Protein AF-A0AAX2F5S2-F1 (afdb_monomer)

Solvent-accessible surface area (backbone atoms only — not comparable to full-atom values): 6718 Å² total; per-residue (Å²): 108,70,72,55,53,54,51,54,52,53,52,51,53,52,54,52,49,56,51,39,52,51,36,41,76,73,75,46,82,61,88,84,55,67,77,59,49,69,74,71,54,86,74,73,86,76,76,94,77,86,50,70,66,58,50,53,50,52,51,50,54,49,50,54,52,49,51,55,52,46,54,51,47,35,53,55,24,54,77,66,69,34,63,66,60,31,50,56,47,49,54,50,46,58,54,48,53,52,48,49,53,53,50,58,64,52,68,77,59,80,80,81,133

Organism: NCBI:txid1236518

Structure (mmCIF, N/CA/C/O backbone):
data_AF-A0AAX2F5S2-F1
#
_entry.id   AF-A0AAX2F5S2-F1
#
loop_
_atom_site.group_PDB
_atom_site.id
_atom_site.type_symbol
_atom_site.label_atom_id
_atom_site.label_alt_id
_atom_site.label_comp_id
_atom_site.label_asym_id
_atom_site.label_entity_id
_atom_site.label_seq_id
_atom_site.pdbx_PDB_ins_code
_atom_site.Cartn_x
_atom_site.Cartn_y
_atom_site.Cartn_z
_atom_site.occupancy
_atom_site.B_iso_or_equiv
_atom_site.auth_seq_id
_atom_site.auth_comp_id
_atom_site.auth_asym_id
_atom_site.auth_atom_id
_atom_site.pdbx_PDB_model_num
ATOM 1 N N . MET A 1 1 ? 20.040 -1.390 -10.296 1.00 83.12 1 MET A N 1
ATOM 2 C CA . MET A 1 1 ? 18.701 -1.981 -10.082 1.00 83.12 1 MET A CA 1
ATOM 3 C C . MET A 1 1 ? 18.645 -2.939 -8.901 1.00 83.12 1 MET A C 1
ATOM 5 O O . MET A 1 1 ? 17.776 -2.729 -8.078 1.00 83.12 1 MET A O 1
ATOM 9 N N . HIS A 1 2 ? 19.562 -3.905 -8.741 1.00 88.25 2 HIS A N 1
ATOM 10 C CA . HIS A 1 2 ? 19.521 -4.858 -7.612 1.00 88.25 2 HIS A CA 1
ATOM 11 C C . HIS A 1 2 ? 19.332 -4.203 -6.227 1.00 88.25 2 HIS A C 1
ATOM 13 O O . HIS A 1 2 ? 18.345 -4.481 -5.562 1.00 88.25 2 HIS A O 1
ATOM 19 N N . SER A 1 3 ? 20.190 -3.244 -5.854 1.00 93.38 3 SER A N 1
ATOM 20 C CA . SER A 1 3 ? 20.048 -2.506 -4.584 1.00 93.38 3 SER A CA 1
ATOM 21 C C . SER A 1 3 ? 18.724 -1.747 -4.458 1.00 93.38 3 SER A C 1
ATOM 23 O O . SER A 1 3 ? 18.245 -1.569 -3.346 1.00 93.38 3 SER A O 1
ATOM 25 N N . LYS A 1 4 ? 18.131 -1.302 -5.574 1.00 92.00 4 LYS A N 1
ATOM 26 C CA . LYS A 1 4 ? 16.830 -0.632 -5.544 1.00 92.00 4 LYS A CA 1
ATOM 27 C C . LYS A 1 4 ? 15.712 -1.636 -5.279 1.00 92.00 4 LYS A C 1
ATOM 29 O O . LYS A 1 4 ? 14.808 -1.317 -4.532 1.00 92.00 4 LYS A O 1
ATOM 34 N N . TYR A 1 5 ? 15.769 -2.841 -5.845 1.00 92.31 5 TYR A N 1
ATOM 35 C CA . TYR A 1 5 ? 14.782 -3.879 -5.534 1.00 92.31 5 TYR A CA 1
ATOM 36 C C . TYR A 1 5 ? 14.830 -4.283 -4.062 1.00 92.31 5 TYR A C 1
ATOM 38 O O . TYR A 1 5 ? 13.781 -4.375 -3.443 1.00 92.31 5 TYR A O 1
ATOM 46 N N . GLU A 1 6 ? 16.029 -4.420 -3.494 1.00 96.56 6 GLU A N 1
ATOM 47 C CA . GLU A 1 6 ? 16.205 -4.673 -2.060 1.00 96.56 6 GLU A CA 1
ATOM 48 C C . GLU A 1 6 ? 15.574 -3.568 -1.198 1.00 96.56 6 GLU A C 1
ATOM 50 O O . GLU A 1 6 ? 14.856 -3.853 -0.246 1.00 96.56 6 GLU A O 1
ATOM 55 N N . GLU A 1 7 ? 15.775 -2.299 -1.564 1.00 96.81 7 GLU A N 1
ATOM 56 C CA . GLU A 1 7 ? 15.109 -1.167 -0.908 1.00 96.81 7 GLU A CA 1
ATOM 57 C C . GLU A 1 7 ? 13.578 -1.290 -0.987 1.00 96.81 7 GLU A C 1
ATOM 59 O O . GLU A 1 7 ? 12.910 -1.127 0.026 1.00 96.81 7 GLU A O 1
ATOM 64 N N . LEU A 1 8 ? 13.021 -1.635 -2.156 1.00 96.62 8 LEU A N 1
ATOM 65 C CA . LEU A 1 8 ? 11.571 -1.802 -2.326 1.00 96.62 8 LEU A CA 1
ATOM 66 C C . LEU A 1 8 ? 11.007 -2.994 -1.536 1.00 96.62 8 LEU A C 1
ATOM 68 O O . LEU A 1 8 ? 9.876 -2.922 -1.065 1.00 96.62 8 LEU A O 1
ATOM 72 N N . TYR A 1 9 ? 11.762 -4.087 -1.392 1.00 96.25 9 TYR A N 1
ATOM 73 C CA . TYR A 1 9 ? 11.334 -5.235 -0.588 1.00 96.25 9 TYR A CA 1
ATO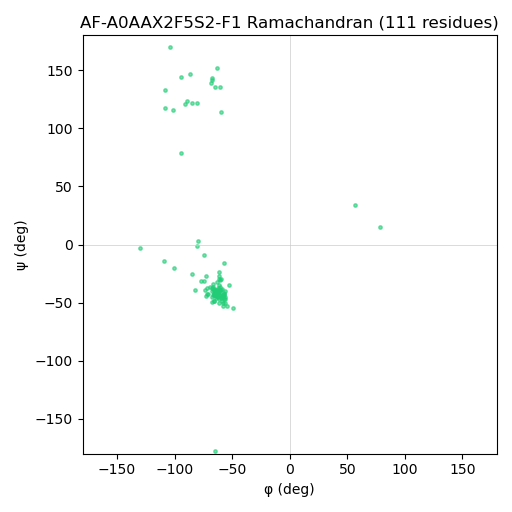M 74 C C . TYR A 1 9 ? 11.278 -4.898 0.898 1.00 96.25 9 TYR A C 1
ATOM 76 O O . TYR A 1 9 ? 10.297 -5.234 1.558 1.00 96.25 9 TYR A O 1
ATOM 84 N N . ASN A 1 10 ? 12.305 -4.218 1.407 1.00 98.06 10 ASN A N 1
ATOM 85 C CA . ASN A 1 10 ? 12.349 -3.799 2.805 1.00 98.06 10 ASN A CA 1
ATOM 86 C C . ASN A 1 10 ? 11.250 -2.772 3.111 1.00 98.06 10 ASN A C 1
ATOM 88 O O . ASN A 1 10 ? 10.536 -2.930 4.094 1.00 98.06 10 ASN A O 1
ATOM 92 N N . ASP A 1 11 ? 11.045 -1.804 2.214 1.00 97.94 11 ASP A N 1
ATOM 93 C CA . ASP A 1 11 ? 9.959 -0.823 2.302 1.00 97.94 11 ASP A CA 1
ATOM 94 C C . ASP A 1 11 ? 8.572 -1.487 2.347 1.00 97.94 11 ASP A C 1
ATOM 96 O O . ASP A 1 11 ? 7.732 -1.154 3.181 1.00 97.94 11 ASP A O 1
ATOM 100 N N . ALA A 1 12 ? 8.331 -2.476 1.481 1.00 97.00 12 ALA A N 1
ATOM 101 C CA . ALA A 1 12 ? 7.075 -3.217 1.484 1.00 97.00 12 ALA A CA 1
ATOM 102 C C . ALA A 1 12 ? 6.878 -4.021 2.780 1.00 97.00 12 ALA A C 1
ATOM 104 O O . ALA A 1 12 ? 5.760 -4.088 3.287 1.00 97.00 12 ALA A O 1
ATOM 105 N N . ALA A 1 13 ? 7.940 -4.627 3.318 1.00 97.56 13 ALA A N 1
ATOM 106 C CA . ALA A 1 13 ? 7.875 -5.379 4.568 1.00 97.56 13 ALA A CA 1
ATOM 107 C C . ALA A 1 13 ? 7.558 -4.474 5.771 1.00 97.56 13 ALA A C 1
ATOM 109 O O . ALA A 1 13 ? 6.717 -4.839 6.589 1.00 97.56 13 ALA A O 1
ATOM 110 N N . GLU A 1 14 ? 8.173 -3.291 5.841 1.00 98.38 14 GLU A N 1
ATOM 111 C CA . GLU A 1 14 ? 7.905 -2.284 6.877 1.00 98.38 14 GLU A CA 1
ATOM 112 C C . GLU A 1 14 ? 6.447 -1.808 6.818 1.00 98.38 14 GLU A C 1
ATOM 114 O O . GLU A 1 14 ? 5.728 -1.870 7.813 1.00 98.38 14 GLU A O 1
ATOM 119 N N . LYS A 1 15 ? 5.945 -1.480 5.621 1.00 98.19 15 LYS A N 1
ATOM 120 C CA . LYS A 1 15 ? 4.537 -1.097 5.428 1.00 98.19 15 LYS A CA 1
ATOM 121 C C . LYS A 1 15 ? 3.552 -2.205 5.821 1.00 98.19 15 LYS A C 1
ATOM 123 O O . LYS A 1 15 ? 2.481 -1.916 6.349 1.00 98.19 15 LYS A O 1
ATOM 128 N N . VAL A 1 16 ? 3.879 -3.477 5.565 1.00 97.69 16 VAL A N 1
ATOM 129 C CA . VAL A 1 16 ? 3.044 -4.618 5.992 1.00 97.69 16 VAL A CA 1
ATOM 130 C C . VAL A 1 16 ? 2.948 -4.691 7.517 1.00 97.69 16 VAL A C 1
ATOM 132 O O . VAL A 1 16 ? 1.857 -4.937 8.035 1.00 97.69 16 VAL A O 1
ATOM 135 N N . ASP A 1 17 ? 4.056 -4.463 8.221 1.00 98.25 17 ASP A N 1
ATOM 136 C CA . ASP A 1 17 ? 4.090 -4.450 9.684 1.00 98.25 17 ASP A CA 1
ATOM 137 C C . ASP A 1 17 ? 3.265 -3.289 10.249 1.00 98.25 17 ASP A C 1
ATOM 139 O O . ASP A 1 17 ? 2.350 -3.516 11.037 1.00 98.25 17 ASP A O 1
ATOM 143 N N . GLU A 1 18 ? 3.461 -2.068 9.745 1.00 98.50 18 GLU A N 1
ATOM 144 C CA . GLU A 1 18 ? 2.691 -0.895 10.178 1.00 98.50 18 GLU A CA 1
ATOM 145 C C . GLU A 1 18 ? 1.176 -1.072 9.967 1.00 98.50 18 GLU A C 1
ATOM 147 O O . GLU A 1 18 ? 0.366 -0.698 10.822 1.00 98.50 18 GLU A O 1
ATOM 152 N N . VAL A 1 19 ? 0.763 -1.698 8.856 1.00 98.31 19 VAL A N 1
ATOM 153 C CA . VAL A 1 19 ? -0.647 -2.048 8.618 1.00 98.31 19 VAL A CA 1
ATOM 154 C C . VAL A 1 19 ? -1.138 -3.084 9.630 1.00 98.31 19 VAL A C 1
ATOM 156 O O . VAL A 1 19 ? -2.242 -2.942 10.162 1.00 98.31 19 VAL A O 1
ATOM 159 N N . ALA A 1 20 ? -0.349 -4.119 9.920 1.00 98.38 20 ALA A N 1
ATOM 160 C CA . ALA A 1 20 ? -0.713 -5.141 10.898 1.00 98.38 20 ALA A CA 1
ATOM 161 C C . ALA A 1 20 ? -0.836 -4.553 12.314 1.00 98.38 20 ALA A C 1
ATOM 163 O O . ALA A 1 20 ? -1.824 -4.817 13.008 1.00 98.38 20 ALA A O 1
ATOM 164 N N . GLU A 1 21 ? 0.106 -3.703 12.721 1.00 98.44 21 GLU A N 1
ATOM 165 C CA . GLU A 1 21 ? 0.057 -2.974 13.986 1.00 98.44 21 GLU A CA 1
ATOM 166 C C . GLU A 1 21 ? -1.149 -2.035 14.048 1.00 98.44 21 GLU A C 1
ATOM 168 O O . GLU A 1 21 ? -1.848 -1.997 15.064 1.00 98.44 21 GLU A O 1
ATOM 173 N N . ARG A 1 22 ? -1.471 -1.329 12.956 1.00 98.56 22 ARG A N 1
ATOM 174 C CA . ARG A 1 22 ? -2.662 -0.473 12.907 1.00 98.56 22 ARG A CA 1
ATOM 175 C C . ARG A 1 22 ? -3.952 -1.277 13.071 1.00 98.56 22 ARG A C 1
ATOM 177 O O . ARG A 1 22 ? -4.841 -0.856 13.812 1.00 98.56 22 ARG A O 1
ATOM 184 N N . ILE A 1 23 ? -4.045 -2.456 12.453 1.00 98.38 23 ILE A N 1
ATOM 185 C CA . ILE A 1 23 ? -5.179 -3.380 12.631 1.00 98.38 23 ILE A CA 1
ATOM 186 C C . ILE A 1 23 ? -5.304 -3.819 14.101 1.00 98.38 23 ILE A C 1
ATOM 188 O O . ILE A 1 23 ? -6.418 -3.854 14.634 1.00 98.38 23 ILE A O 1
ATOM 192 N N . LEU A 1 24 ? -4.185 -4.102 14.778 1.00 98.50 24 LEU A N 1
ATOM 193 C CA . LEU A 1 24 ? -4.170 -4.432 16.209 1.00 98.50 24 LEU A CA 1
ATOM 194 C C . LEU A 1 24 ? -4.621 -3.252 17.082 1.00 98.50 24 LEU A C 1
ATOM 196 O O . LEU A 1 24 ? -5.413 -3.444 18.005 1.00 98.50 24 LEU A O 1
ATOM 200 N N . GLN A 1 25 ? -4.177 -2.028 16.780 1.00 98.19 25 GLN A N 1
ATOM 201 C CA . GLN A 1 25 ? -4.601 -0.812 17.491 1.00 98.19 25 GLN A CA 1
ATOM 202 C C . GLN A 1 25 ? -6.111 -0.556 17.369 1.00 98.19 25 GLN A C 1
ATOM 204 O O . GLN A 1 25 ? -6.720 -0.012 18.289 1.00 98.19 25 GLN A O 1
ATOM 209 N N . LEU A 1 26 ? -6.726 -0.988 16.265 1.00 97.94 26 LEU A N 1
ATOM 210 C CA . LEU A 1 26 ? -8.177 -0.961 16.051 1.00 97.94 26 LEU A CA 1
ATOM 211 C C . LEU A 1 26 ? -8.922 -2.118 16.751 1.00 97.94 26 LEU A C 1
ATOM 213 O O . LEU A 1 26 ? -10.136 -2.251 16.604 1.00 97.94 26 LEU A O 1
ATOM 217 N N . GLY A 1 27 ? -8.220 -2.964 17.512 1.00 98.19 27 GLY A N 1
ATOM 218 C CA . GLY A 1 27 ? -8.796 -4.085 18.260 1.00 98.19 27 GLY A CA 1
ATOM 219 C C . GLY A 1 27 ? -9.121 -5.316 17.410 1.00 98.19 27 GLY A C 1
ATOM 220 O O . GLY A 1 27 ? -9.868 -6.185 17.857 1.00 98.19 27 GLY A O 1
ATOM 221 N N . SER A 1 28 ? -8.586 -5.397 16.190 1.00 97.81 28 SER A N 1
ATOM 222 C CA . SER A 1 28 ? -8.775 -6.526 15.272 1.00 97.81 28 SER A CA 1
ATOM 223 C C . SER A 1 28 ? -7.533 -7.419 15.212 1.00 97.81 28 SER A C 1
ATOM 225 O O . SER A 1 28 ? -6.479 -7.080 15.739 1.00 97.81 28 SER A O 1
ATOM 227 N N . THR A 1 29 ? -7.643 -8.591 14.582 1.00 97.88 29 THR A N 1
ATOM 228 C CA . THR A 1 29 ? -6.511 -9.514 14.389 1.00 97.88 29 THR A CA 1
ATOM 229 C C . THR A 1 29 ? -6.095 -9.520 12.918 1.00 97.88 29 THR A C 1
ATOM 231 O O . THR A 1 29 ? -6.915 -9.907 12.082 1.00 97.88 29 THR A O 1
ATOM 234 N N . PRO A 1 30 ? -4.860 -9.112 12.575 1.00 97.62 30 PRO A N 1
ATOM 235 C CA . PRO A 1 30 ? -4.378 -9.205 11.204 1.00 97.62 30 PRO A CA 1
ATOM 236 C C . PRO A 1 30 ? -4.202 -10.677 10.810 1.00 97.62 30 PRO A C 1
ATOM 238 O O . PRO A 1 30 ? -3.719 -11.496 11.593 1.00 97.62 30 PRO A O 1
ATOM 241 N N . GLU A 1 31 ? -4.595 -11.024 9.586 1.00 96.81 31 GLU A N 1
ATOM 242 C CA . GLU A 1 31 ? -4.223 -12.314 8.997 1.00 96.81 31 GLU A CA 1
ATOM 243 C C . GLU A 1 31 ? -2.710 -12.322 8.748 1.00 96.81 31 GLU A C 1
ATOM 245 O O . GLU A 1 31 ? -2.163 -11.291 8.369 1.00 96.81 31 GLU A O 1
ATOM 250 N N . SER A 1 32 ? -2.044 -13.461 8.946 1.00 95.56 32 SER A N 1
ATOM 251 C CA . SER A 1 32 ? -0.578 -13.609 8.854 1.00 95.56 32 SER A CA 1
ATOM 252 C C . SER A 1 32 ? -0.130 -14.781 7.975 1.00 95.56 32 SER A C 1
ATOM 254 O O . SER A 1 32 ? 1.064 -14.998 7.765 1.00 95.56 32 SER A O 1
ATOM 256 N N . ARG A 1 33 ? -1.071 -15.567 7.440 1.00 97.00 33 ARG A N 1
ATOM 257 C CA . ARG A 1 33 ? -0.773 -16.717 6.583 1.00 97.00 33 ARG A CA 1
ATOM 258 C C . ARG A 1 33 ? -0.745 -16.297 5.121 1.00 97.00 33 ARG A C 1
ATOM 260 O O . ARG A 1 33 ? -1.773 -15.936 4.548 1.00 97.00 33 ARG A O 1
ATOM 267 N N . PHE A 1 34 ? 0.397 -16.504 4.466 1.00 94.94 34 PHE A N 1
ATOM 268 C CA . PHE A 1 34 ? 0.544 -16.269 3.025 1.00 94.94 34 PHE A CA 1
ATOM 269 C C . PHE A 1 34 ? -0.516 -16.992 2.179 1.00 94.94 34 PHE A C 1
ATOM 271 O O . PHE A 1 34 ? -0.996 -16.444 1.189 1.00 94.94 34 PHE A O 1
ATOM 278 N N . SER A 1 35 ? -0.949 -18.191 2.588 1.00 97.00 35 SER A N 1
ATOM 279 C CA . SER A 1 35 ? -1.998 -18.946 1.888 1.00 97.00 35 SER A CA 1
ATOM 280 C C . SER A 1 35 ? -3.339 -18.216 1.819 1.00 97.00 35 SER A C 1
ATOM 282 O O . SER A 1 35 ? -4.087 -18.431 0.871 1.00 97.00 35 SER A O 1
ATOM 284 N N . GLU A 1 36 ? -3.669 -17.380 2.806 1.00 97.31 36 GLU A N 1
ATOM 285 C CA . GLU A 1 36 ? -4.895 -16.579 2.777 1.00 97.31 36 GLU A CA 1
ATOM 286 C C . GLU A 1 36 ? -4.718 -15.313 1.943 1.00 97.31 36 GLU A C 1
ATOM 288 O O . GLU A 1 36 ? -5.602 -14.982 1.155 1.00 97.31 36 GLU A O 1
ATOM 293 N N . TYR A 1 37 ? -3.555 -14.659 2.022 1.00 95.25 37 TYR A N 1
ATOM 294 C CA . TYR A 1 37 ? -3.246 -13.503 1.175 1.00 95.25 37 TYR A CA 1
ATOM 295 C C . TYR A 1 37 ? -3.362 -13.845 -0.315 1.00 95.25 37 TYR A C 1
ATOM 297 O O . TYR A 1 37 ? -3.987 -13.108 -1.079 1.00 95.25 37 TYR A O 1
ATOM 305 N N . LEU A 1 38 ? -2.837 -15.007 -0.722 1.00 95.00 38 LEU A N 1
ATOM 306 C CA . LEU A 1 38 ? -2.873 -15.472 -2.112 1.00 95.00 38 LEU A CA 1
ATOM 307 C C . LEU A 1 38 ? -4.298 -15.679 -2.656 1.00 95.00 38 LEU A C 1
ATOM 309 O O . LEU A 1 38 ? -4.501 -15.604 -3.868 1.00 95.00 38 LEU A O 1
ATOM 313 N N . LYS A 1 39 ? -5.298 -15.900 -1.791 1.00 95.75 39 LYS A N 1
ATOM 314 C CA . LYS A 1 39 ? -6.703 -16.042 -2.212 1.00 95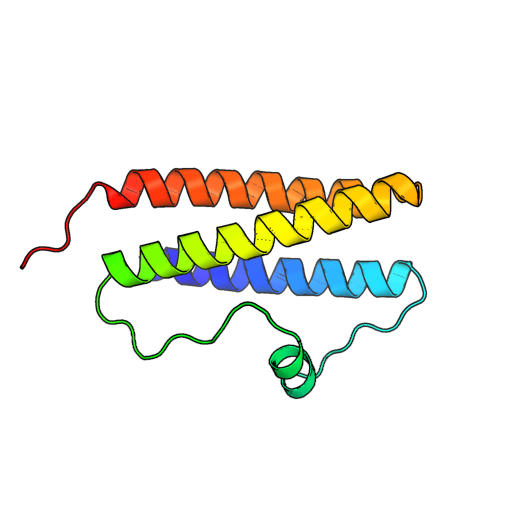.75 39 LYS A CA 1
ATOM 315 C C . LYS A 1 39 ? -7.357 -14.704 -2.546 1.00 95.75 39 LYS A C 1
ATOM 317 O O . LYS A 1 39 ? -8.249 -14.671 -3.389 1.00 95.75 39 LYS A O 1
ATOM 322 N N . VAL A 1 40 ? -6.945 -13.628 -1.875 1.00 95.31 40 VAL A N 1
ATOM 323 C CA . VAL A 1 40 ? -7.608 -12.313 -1.948 1.00 95.31 40 VAL A CA 1
ATOM 324 C C . VAL A 1 40 ? -6.798 -11.258 -2.703 1.00 95.31 40 VAL A C 1
ATOM 326 O O . VAL A 1 40 ? -7.348 -10.222 -3.072 1.00 95.31 40 VAL A O 1
ATOM 329 N N . THR A 1 41 ? -5.509 -11.503 -2.954 1.00 95.69 41 THR A N 1
ATOM 330 C CA . THR A 1 41 ? -4.631 -10.557 -3.651 1.00 95.69 41 THR A CA 1
ATOM 331 C C . THR A 1 41 ? -5.049 -10.310 -5.107 1.00 95.69 41 THR A C 1
ATOM 333 O O . THR A 1 41 ? -5.312 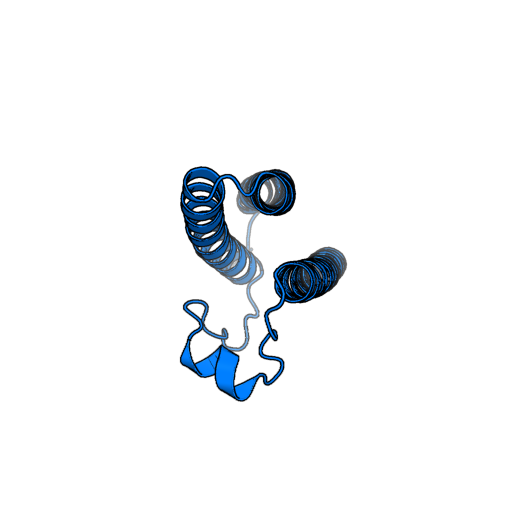-11.236 -5.890 1.00 95.69 41 THR A O 1
ATOM 336 N N . GLU A 1 42 ? -5.043 -9.032 -5.489 1.00 95.25 42 GLU A N 1
ATO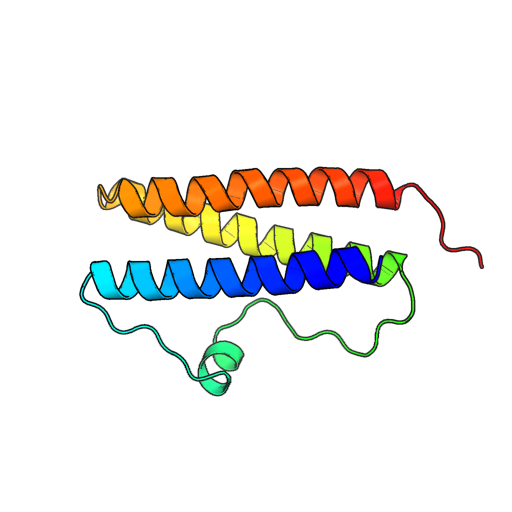M 337 C CA . GLU A 1 42 ? -5.196 -8.576 -6.877 1.00 95.25 42 GLU A CA 1
ATOM 338 C C . GLU A 1 42 ? -3.859 -8.577 -7.626 1.00 95.25 42 GLU A C 1
ATOM 340 O O . GLU A 1 42 ? -3.837 -8.753 -8.843 1.00 95.25 42 GLU A O 1
ATOM 345 N N . ILE A 1 43 ? -2.746 -8.460 -6.898 1.00 94.94 43 ILE A N 1
ATOM 346 C CA . ILE A 1 43 ? -1.397 -8.551 -7.453 1.00 94.94 43 ILE A CA 1
ATOM 347 C C . ILE A 1 43 ? -1.047 -10.028 -7.616 1.00 94.94 43 ILE A C 1
ATOM 349 O O . ILE A 1 43 ? -1.088 -10.796 -6.650 1.00 94.94 43 ILE A O 1
ATOM 353 N N . LYS A 1 44 ? -0.734 -10.428 -8.850 1.00 90.69 44 LYS A N 1
ATOM 354 C CA . LYS A 1 44 ? -0.303 -11.788 -9.180 1.00 90.69 44 LYS A CA 1
ATOM 355 C C . LYS A 1 44 ? 1.214 -11.869 -9.183 1.00 90.69 44 LYS A C 1
ATOM 357 O O . LYS A 1 44 ? 1.886 -10.917 -9.564 1.00 90.69 44 LYS A O 1
ATOM 362 N N . GLU A 1 45 ? 1.722 -13.011 -8.741 1.00 91.44 45 GLU A N 1
ATOM 363 C CA . GLU A 1 45 ? 3.140 -13.329 -8.845 1.00 91.44 45 GLU A CA 1
ATOM 364 C C . GLU A 1 45 ? 3.548 -13.345 -10.323 1.00 91.44 45 GLU A C 1
ATOM 366 O O . GLU A 1 45 ? 2.817 -13.867 -11.169 1.00 91.44 45 GLU A O 1
ATOM 371 N N . ALA A 1 46 ? 4.688 -12.728 -10.631 1.00 90.75 46 ALA A N 1
ATOM 372 C CA . ALA A 1 46 ? 5.270 -12.783 -11.963 1.00 90.75 46 ALA A CA 1
ATOM 373 C C . ALA A 1 46 ? 6.156 -14.026 -12.095 1.00 90.75 46 ALA A C 1
ATOM 375 O O . ALA A 1 46 ? 6.835 -14.412 -11.145 1.00 90.75 46 ALA A O 1
ATOM 376 N N . ASP A 1 47 ? 6.194 -14.600 -13.297 1.00 90.19 47 ASP A N 1
ATOM 377 C CA . ASP A 1 47 ? 7.204 -15.588 -13.677 1.00 90.19 47 ASP A CA 1
ATOM 378 C C . ASP A 1 47 ? 8.615 -14.964 -13.712 1.00 90.19 47 ASP A C 1
ATOM 380 O O . ASP A 1 47 ? 8.825 -13.790 -13.402 1.00 90.19 47 ASP A O 1
ATOM 384 N N . VAL A 1 48 ? 9.624 -15.749 -14.095 1.00 90.12 48 VAL A N 1
ATOM 385 C CA . VAL A 1 48 ? 11.010 -15.275 -14.196 1.00 90.12 48 VAL A CA 1
ATOM 386 C C . VAL A 1 48 ? 11.129 -14.121 -15.200 1.00 90.12 48 VAL A C 1
ATOM 388 O O . VAL A 1 48 ? 11.012 -14.319 -16.408 1.00 90.12 48 VAL A O 1
ATOM 391 N N . VAL A 1 49 ? 11.460 -12.929 -14.697 1.00 87.56 49 VAL A N 1
ATOM 392 C CA . VAL A 1 49 ? 11.696 -11.725 -15.507 1.00 87.56 49 VAL A CA 1
ATOM 393 C C . VAL A 1 49 ? 13.193 -11.482 -15.668 1.00 87.56 49 VAL A C 1
ATOM 395 O O . VAL A 1 49 ? 13.899 -11.188 -14.703 1.00 87.56 49 VAL A O 1
ATOM 398 N N . SER A 1 50 ? 13.689 -11.563 -16.901 1.00 86.12 50 SER A N 1
ATOM 399 C CA . SER A 1 50 ? 15.096 -11.289 -17.234 1.00 86.12 50 SER A CA 1
ATOM 400 C C . SER A 1 50 ? 15.316 -9.889 -17.822 1.00 86.12 50 SER A C 1
ATOM 402 O O . SER A 1 50 ? 16.428 -9.360 -17.779 1.00 86.12 50 SER A O 1
ATOM 404 N N . CYS A 1 51 ? 14.261 -9.256 -18.343 1.00 86.31 51 CYS A N 1
ATOM 405 C CA . CYS A 1 51 ? 14.324 -7.936 -18.955 1.00 86.31 51 CYS A CA 1
ATOM 406 C C . CYS A 1 51 ? 14.091 -6.820 -17.922 1.00 86.31 51 CYS A C 1
ATOM 408 O O . CYS A 1 51 ? 13.037 -6.734 -17.293 1.00 86.31 51 CYS A O 1
ATOM 410 N N . SER A 1 52 ? 15.039 -5.884 -17.794 1.00 85.00 52 SER A N 1
ATOM 411 C CA . SER A 1 52 ? 14.905 -4.778 -16.831 1.00 85.00 52 SER A CA 1
ATOM 412 C C . SER A 1 52 ? 13.720 -3.850 -17.129 1.00 85.00 52 SER A C 1
ATOM 414 O O . SER A 1 52 ? 13.135 -3.305 -16.197 1.00 85.00 52 SER A O 1
ATOM 416 N N . LYS A 1 53 ? 13.355 -3.645 -18.402 1.00 87.19 53 LYS A N 1
ATOM 417 C CA . LYS A 1 53 ? 12.202 -2.807 -18.776 1.00 87.19 53 LYS A CA 1
ATOM 418 C C . LYS A 1 53 ? 10.879 -3.481 -18.430 1.00 87.19 53 LYS A C 1
ATOM 420 O O . LYS A 1 53 ? 9.950 -2.802 -18.003 1.00 87.19 53 LYS A O 1
ATOM 425 N N . GLU A 1 54 ? 10.803 -4.797 -18.598 1.00 90.31 54 GLU A N 1
ATOM 426 C CA . GLU A 1 54 ? 9.650 -5.592 -18.178 1.00 90.31 54 GLU A CA 1
ATOM 427 C C . GLU A 1 54 ? 9.479 -5.541 -16.657 1.00 90.31 54 GLU A C 1
ATOM 429 O O . GLU A 1 54 ? 8.394 -5.214 -16.186 1.00 90.31 54 GLU A O 1
ATOM 434 N N . ALA A 1 55 ? 10.566 -5.714 -15.898 1.00 90.94 55 ALA A N 1
ATOM 435 C CA . ALA A 1 55 ? 10.544 -5.600 -14.440 1.00 90.94 55 ALA A CA 1
ATOM 436 C C . ALA A 1 55 ? 10.035 -4.225 -13.963 1.00 90.94 55 ALA A C 1
ATOM 438 O O . ALA A 1 55 ? 9.209 -4.144 -13.057 1.00 90.94 55 ALA A O 1
ATOM 439 N N . VAL A 1 56 ? 10.472 -3.132 -14.603 1.00 92.69 56 VAL A N 1
ATOM 440 C CA . VAL A 1 56 ? 9.978 -1.780 -14.283 1.00 92.69 56 VAL A CA 1
ATOM 441 C C . VAL A 1 56 ? 8.497 -1.617 -14.634 1.00 92.69 56 VAL A C 1
ATOM 443 O O . VAL A 1 56 ? 7.771 -0.975 -13.880 1.00 92.69 56 VAL A O 1
ATOM 446 N N . ASN A 1 57 ? 8.023 -2.188 -15.745 1.00 93.00 57 ASN A N 1
ATOM 447 C CA . ASN A 1 57 ? 6.598 -2.145 -16.086 1.00 93.00 57 ASN A CA 1
ATOM 448 C C . ASN A 1 57 ? 5.747 -2.880 -15.047 1.00 93.00 57 ASN A C 1
ATOM 450 O O . ASN A 1 57 ? 4.748 -2.323 -14.605 1.00 93.00 57 ASN A O 1
ATOM 454 N N . LEU A 1 58 ? 6.182 -4.065 -14.610 1.00 94.25 58 LEU A N 1
ATOM 455 C CA . LEU A 1 58 ? 5.501 -4.821 -13.559 1.00 94.25 58 LEU A CA 1
ATOM 456 C C . LEU A 1 58 ? 5.425 -4.026 -12.254 1.00 94.25 58 LEU A C 1
ATOM 458 O O . LEU A 1 58 ? 4.350 -3.909 -11.675 1.00 94.25 58 LEU A O 1
ATOM 462 N N . LEU A 1 59 ? 6.528 -3.398 -11.832 1.00 94.75 59 LEU A N 1
ATOM 463 C CA . LEU A 1 59 ? 6.521 -2.528 -10.652 1.00 94.75 59 LEU A CA 1
ATOM 464 C C . LEU A 1 59 ? 5.519 -1.376 -10.788 1.00 94.75 59 LEU A C 1
ATOM 466 O O . LEU A 1 59 ? 4.785 -1.092 -9.846 1.00 94.75 59 LEU A O 1
ATOM 470 N N . LEU A 1 60 ? 5.461 -0.720 -11.951 1.00 96.38 60 LEU A N 1
ATOM 471 C CA . LEU A 1 60 ? 4.499 0.358 -12.196 1.00 96.38 60 LEU A 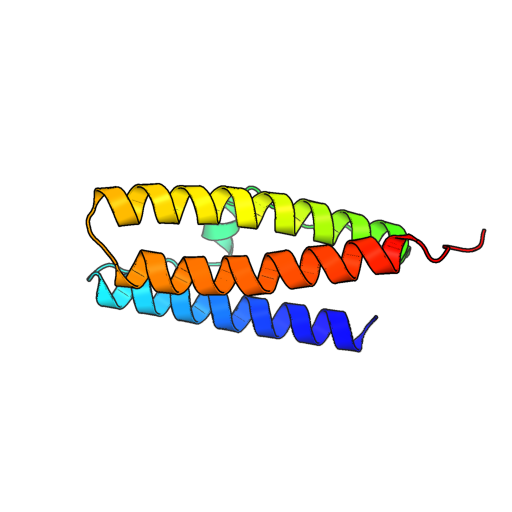CA 1
ATOM 472 C C . LEU A 1 60 ? 3.045 -0.139 -12.130 1.00 96.38 60 LEU A C 1
ATOM 474 O O . LEU A 1 60 ? 2.195 0.558 -11.574 1.00 96.38 60 LEU A O 1
ATOM 478 N N . ASP A 1 61 ? 2.759 -1.336 -12.645 1.00 96.56 61 ASP A N 1
ATOM 479 C CA . ASP A 1 61 ? 1.425 -1.945 -12.579 1.00 96.56 61 ASP A CA 1
ATOM 480 C C . ASP A 1 61 ? 1.044 -2.357 -11.143 1.00 96.56 61 ASP A C 1
ATOM 482 O O . ASP A 1 61 ? -0.103 -2.170 -10.718 1.00 96.56 61 ASP A O 1
ATOM 486 N N . TYR A 1 62 ? 2.008 -2.841 -10.355 1.00 97.25 62 TYR A N 1
ATOM 487 C CA . TYR A 1 62 ? 1.807 -3.148 -8.938 1.00 97.25 62 TYR A CA 1
ATOM 488 C C . TYR A 1 62 ? 1.537 -1.886 -8.122 1.00 97.25 62 TYR A C 1
ATOM 490 O O . TYR A 1 62 ? 0.531 -1.836 -7.415 1.00 97.25 62 TYR A O 1
ATOM 498 N N . TYR A 1 63 ? 2.341 -0.830 -8.284 1.00 97.88 63 TYR A N 1
ATOM 499 C CA . TYR A 1 63 ? 2.094 0.451 -7.615 1.00 97.88 63 TYR A CA 1
ATOM 500 C C . TYR A 1 63 ? 0.753 1.061 -8.005 1.00 97.88 63 TYR A C 1
ATOM 502 O O . TYR A 1 63 ? 0.044 1.574 -7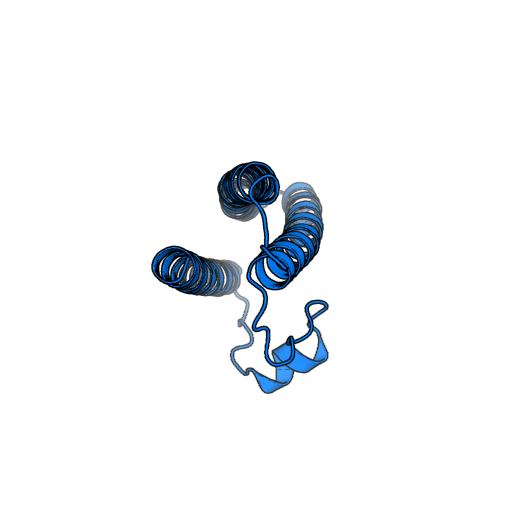.148 1.00 97.88 63 TYR A O 1
ATOM 510 N N . LYS A 1 64 ? 0.355 0.968 -9.278 1.00 97.88 64 LYS A N 1
ATOM 511 C CA . LYS A 1 64 ? -0.974 1.414 -9.711 1.00 97.88 64 LYS A CA 1
ATOM 512 C C . LYS A 1 64 ? -2.087 0.707 -8.933 1.00 97.88 64 LYS A C 1
ATOM 514 O O . LYS A 1 64 ? -3.066 1.350 -8.557 1.00 97.88 64 LYS A O 1
ATOM 519 N N . THR A 1 65 ? -1.939 -0.598 -8.708 1.00 97.81 65 THR A N 1
ATOM 520 C CA . THR A 1 65 ? -2.900 -1.396 -7.936 1.00 97.81 65 THR A CA 1
ATOM 521 C C . THR A 1 65 ? -2.889 -0.984 -6.463 1.00 97.81 65 THR A C 1
ATOM 523 O O . THR A 1 65 ? -3.951 -0.683 -5.924 1.00 97.81 65 THR A O 1
ATOM 526 N N . LEU A 1 66 ? -1.712 -0.888 -5.833 1.00 97.69 66 LEU A N 1
ATOM 527 C CA . LEU A 1 66 ? -1.566 -0.475 -4.429 1.00 97.69 66 LEU A CA 1
ATOM 528 C C . LEU A 1 66 ? -2.159 0.915 -4.173 1.00 97.69 66 LEU A C 1
ATOM 530 O O . LEU A 1 66 ? -3.077 1.039 -3.368 1.00 97.69 66 LEU A O 1
ATOM 534 N N . ILE A 1 67 ? -1.753 1.921 -4.952 1.00 98.44 67 ILE A N 1
ATOM 535 C CA . ILE A 1 67 ? -2.228 3.308 -4.831 1.00 98.44 67 ILE A CA 1
ATOM 536 C C . ILE A 1 67 ? -3.757 3.392 -4.949 1.00 98.44 67 ILE A C 1
ATOM 538 O O . ILE A 1 67 ? -4.406 4.149 -4.227 1.00 98.44 67 ILE A O 1
ATOM 542 N N . ALA A 1 68 ? -4.368 2.615 -5.851 1.00 98.31 68 ALA A N 1
ATOM 543 C CA . ALA A 1 68 ? -5.823 2.591 -5.986 1.00 98.31 68 ALA A CA 1
ATOM 544 C C . ALA A 1 68 ? -6.515 2.023 -4.733 1.00 98.31 68 ALA A C 1
ATOM 546 O O . ALA A 1 68 ? -7.554 2.542 -4.317 1.00 98.31 68 ALA A O 1
ATOM 547 N N . ARG A 1 69 ? -5.942 0.983 -4.112 1.00 97.81 69 ARG A N 1
ATOM 548 C CA . ARG A 1 69 ? -6.465 0.393 -2.868 1.00 97.81 69 ARG A CA 1
ATOM 549 C C . ARG A 1 69 ? -6.262 1.316 -1.677 1.00 97.81 69 ARG A C 1
ATOM 551 O O . ARG A 1 69 ? -7.192 1.509 -0.903 1.00 97.81 69 ARG A O 1
ATOM 558 N N . GLU A 1 70 ? -5.095 1.930 -1.571 1.00 98.38 70 GLU A N 1
ATOM 559 C CA . GLU A 1 70 ? -4.747 2.877 -0.513 1.00 98.38 70 GLU A CA 1
ATOM 560 C C . GLU A 1 70 ? -5.663 4.104 -0.528 1.00 98.38 70 GLU A C 1
ATOM 562 O O . GLU A 1 70 ? -6.217 4.469 0.506 1.00 98.38 70 GLU A O 1
ATOM 567 N N . ARG A 1 71 ? -5.955 4.671 -1.706 1.00 98.56 71 ARG A N 1
ATOM 568 C CA . ARG A 1 71 ? -6.951 5.751 -1.834 1.00 98.56 71 ARG A CA 1
ATOM 569 C C . ARG A 1 71 ? -8.338 5.322 -1.359 1.00 98.56 71 ARG A C 1
ATOM 571 O O . ARG A 1 71 ? -9.011 6.089 -0.678 1.00 98.56 71 ARG A O 1
ATOM 578 N N . ARG A 1 72 ? -8.747 4.082 -1.650 1.00 98.50 72 ARG A N 1
ATOM 579 C CA . ARG A 1 72 ? -10.018 3.546 -1.148 1.00 98.50 72 ARG A CA 1
ATOM 580 C C . ARG A 1 72 ? -10.016 3.370 0.374 1.00 98.50 72 ARG A C 1
ATOM 582 O O . ARG A 1 72 ? -11.043 3.602 1.004 1.00 98.50 72 ARG A O 1
ATOM 589 N N . ILE A 1 73 ? -8.888 2.973 0.965 1.00 98.44 73 ILE A N 1
ATOM 590 C CA . ILE A 1 73 ? -8.732 2.892 2.424 1.00 98.44 73 ILE A CA 1
ATOM 591 C C . ILE A 1 73 ? -8.843 4.286 3.044 1.00 98.44 73 ILE A C 1
ATOM 593 O O . ILE A 1 73 ? -9.562 4.436 4.025 1.00 98.44 73 ILE A O 1
ATOM 597 N N . ILE A 1 74 ? -8.212 5.304 2.452 1.00 98.69 74 ILE A N 1
ATOM 598 C CA . ILE A 1 74 ? -8.315 6.694 2.920 1.00 98.69 74 ILE A CA 1
ATOM 599 C C . ILE A 1 74 ? -9.763 7.185 2.892 1.00 98.69 74 ILE A C 1
ATOM 601 O O . ILE A 1 74 ? -10.209 7.769 3.873 1.00 98.69 74 ILE A O 1
ATOM 605 N N . GLU A 1 75 ? -10.514 6.923 1.817 1.00 98.69 75 GLU A N 1
ATOM 606 C CA . GLU A 1 75 ? -11.943 7.268 1.752 1.00 98.69 75 GLU A CA 1
ATOM 607 C C . GLU A 1 75 ? -12.727 6.630 2.909 1.00 98.69 75 GLU A C 1
ATOM 609 O O . GLU A 1 75 ? -13.426 7.322 3.643 1.00 98.69 75 GLU A O 1
ATOM 614 N N . LEU A 1 76 ? -12.564 5.317 3.116 1.00 98.62 76 LEU A N 1
ATOM 615 C CA . LEU A 1 76 ? -13.262 4.580 4.175 1.00 98.62 76 LEU A CA 1
ATOM 616 C C . LEU A 1 76 ? -12.859 5.042 5.582 1.00 98.62 76 LEU A C 1
ATOM 618 O O . LEU A 1 76 ? -13.713 5.165 6.457 1.00 98.62 76 LEU A O 1
ATOM 622 N N . ALA A 1 77 ? -11.569 5.289 5.805 1.00 98.56 77 ALA A N 1
ATOM 623 C CA . ALA A 1 77 ? -11.051 5.771 7.079 1.00 98.56 77 ALA A CA 1
ATOM 624 C C . ALA A 1 77 ? -11.530 7.201 7.366 1.00 98.56 77 ALA A C 1
ATOM 626 O O . ALA A 1 77 ? -11.942 7.489 8.486 1.00 98.56 77 ALA A O 1
ATOM 627 N N . SER A 1 78 ? -11.564 8.068 6.350 1.00 98.50 78 SER A N 1
ATOM 628 C CA . SER A 1 78 ? -12.106 9.424 6.462 1.00 98.50 78 SER A CA 1
ATOM 629 C C . SER A 1 78 ? -13.596 9.404 6.805 1.00 98.50 78 SER A C 1
ATOM 631 O O . SER A 1 78 ? -14.015 10.125 7.707 1.00 98.50 78 SER A O 1
ATOM 633 N N . ASP A 1 79 ? -14.395 8.560 6.144 1.00 98.62 79 ASP A N 1
ATOM 634 C CA . ASP A 1 79 ? -15.822 8.391 6.460 1.00 98.62 79 ASP A CA 1
ATOM 635 C C . ASP A 1 79 ? -16.025 7.885 7.903 1.00 98.62 79 ASP A C 1
ATOM 637 O O . ASP A 1 79 ? -16.966 8.278 8.600 1.00 98.62 79 ASP A O 1
ATOM 641 N N . ALA A 1 80 ? -15.108 7.040 8.382 1.00 98.38 80 ALA A N 1
ATOM 642 C CA . ALA A 1 80 ? -15.085 6.524 9.747 1.00 98.38 80 ALA A CA 1
ATOM 643 C C . ALA A 1 80 ? -14.475 7.492 10.781 1.00 98.38 80 ALA A C 1
ATOM 645 O O . ALA A 1 80 ? -14.473 7.164 11.967 1.00 98.38 80 ALA A O 1
ATOM 646 N N . HIS A 1 81 ? -14.002 8.674 10.365 1.00 98.25 81 HIS A N 1
ATOM 647 C CA . HIS A 1 81 ? -13.290 9.641 11.212 1.00 98.25 81 HIS A CA 1
ATOM 648 C C . HIS A 1 81 ? -12.032 9.045 11.887 1.00 98.25 81 HIS A C 1
ATOM 650 O O . HIS A 1 81 ? -11.690 9.388 13.019 1.00 98.25 81 HIS A O 1
ATOM 656 N N . ASP A 1 82 ? -11.349 8.124 11.201 1.00 98.69 82 ASP A N 1
ATOM 657 C CA . ASP A 1 82 ? -10.085 7.522 11.628 1.00 98.69 82 ASP A CA 1
ATOM 658 C C . ASP A 1 82 ? -8.890 8.269 11.016 1.00 98.69 82 ASP A C 1
ATOM 660 O O . ASP A 1 82 ? -8.254 7.821 10.055 1.00 98.69 82 ASP A O 1
ATOM 664 N N . ASP A 1 83 ? -8.563 9.415 11.612 1.00 98.56 83 ASP A N 1
ATOM 665 C CA . ASP A 1 83 ? -7.478 10.288 11.151 1.00 98.56 83 ASP A CA 1
ATOM 666 C C . ASP A 1 83 ? -6.100 9.607 11.188 1.00 98.56 83 ASP A C 1
ATOM 668 O O . ASP A 1 83 ? -5.209 9.949 10.412 1.00 98.56 83 ASP A O 1
ATOM 672 N N . THR A 1 84 ? -5.907 8.624 12.075 1.00 98.56 84 THR A N 1
ATOM 673 C CA . THR A 1 84 ? -4.619 7.924 12.199 1.00 98.56 84 THR A CA 1
ATOM 674 C C . THR A 1 84 ? -4.396 6.987 11.017 1.00 98.56 84 THR A C 1
ATOM 676 O O . THR A 1 84 ? -3.317 6.999 10.429 1.00 98.56 84 THR A O 1
ATOM 679 N N . THR A 1 85 ? -5.418 6.224 10.613 1.00 98.75 85 THR A N 1
ATOM 680 C CA . THR A 1 85 ? -5.336 5.393 9.400 1.00 98.75 85 THR A CA 1
ATOM 681 C C . THR A 1 85 ? -5.232 6.259 8.144 1.00 98.75 85 THR A C 1
ATOM 683 O O . THR A 1 85 ? -4.459 5.931 7.246 1.00 98.75 85 THR A O 1
ATOM 686 N N . VAL A 1 86 ? -5.941 7.396 8.089 1.00 98.81 86 VAL A N 1
ATOM 687 C CA . VAL A 1 86 ? -5.790 8.364 6.989 1.00 98.81 86 VAL A CA 1
ATOM 688 C C . VAL A 1 86 ? -4.348 8.863 6.894 1.00 98.81 86 VAL A C 1
ATOM 690 O O . VAL A 1 86 ? -3.783 8.850 5.801 1.00 98.81 86 VAL A O 1
ATOM 693 N N . SER A 1 87 ? -3.743 9.277 8.012 1.00 98.69 87 SER A N 1
ATOM 694 C CA . SER A 1 87 ? -2.363 9.776 8.034 1.00 98.69 87 SER A CA 1
ATOM 695 C C . SER A 1 87 ? -1.372 8.710 7.572 1.00 98.69 87 SER A C 1
ATOM 697 O O . SER A 1 87 ? -0.603 8.969 6.651 1.00 98.69 87 SER A O 1
ATOM 699 N N . LEU A 1 88 ? -1.447 7.505 8.148 1.00 98.69 88 LEU A N 1
ATOM 700 C CA . LEU A 1 88 ? -0.564 6.381 7.825 1.00 98.69 88 LEU A CA 1
ATOM 701 C C . LEU A 1 88 ? -0.561 6.073 6.321 1.00 98.69 88 LEU A C 1
ATOM 703 O O . LEU A 1 88 ? 0.477 6.055 5.664 1.00 98.69 88 LEU A O 1
ATOM 707 N N . VAL A 1 89 ? -1.750 5.889 5.748 1.00 98.62 89 VAL A N 1
ATOM 708 C CA . VAL A 1 89 ? -1.883 5.513 4.336 1.00 98.62 89 VAL A CA 1
ATOM 709 C C . VAL A 1 89 ? -1.554 6.688 3.405 1.00 98.62 89 VAL A C 1
ATOM 711 O O . VAL A 1 89 ? -1.079 6.484 2.288 1.00 98.62 89 VAL A O 1
ATOM 714 N N . SER A 1 90 ? -1.743 7.934 3.853 1.00 98.50 90 SER A N 1
ATOM 715 C CA . SER A 1 90 ? -1.317 9.119 3.094 1.00 98.50 90 SER A CA 1
ATOM 716 C C . SER A 1 90 ? 0.207 9.225 2.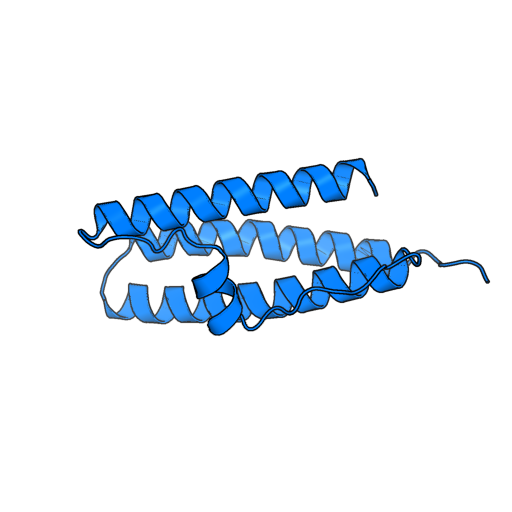990 1.00 98.50 90 SER A C 1
ATOM 718 O O . SER A 1 90 ? 0.719 9.616 1.936 1.00 98.50 90 SER A O 1
ATOM 720 N N . ASP A 1 91 ? 0.933 8.856 4.048 1.00 98.62 91 ASP A N 1
ATOM 721 C CA . ASP A 1 91 ? 2.396 8.806 4.023 1.00 98.62 91 ASP A CA 1
ATOM 722 C C . ASP A 1 91 ? 2.892 7.728 3.046 1.00 98.62 91 ASP A C 1
ATOM 724 O O . ASP A 1 91 ? 3.777 8.009 2.230 1.00 98.62 91 ASP A O 1
ATOM 728 N N . PHE A 1 92 ? 2.232 6.561 2.996 1.00 98.50 92 PHE A N 1
ATOM 729 C CA . PHE A 1 92 ? 2.522 5.535 1.984 1.00 98.50 92 PHE A CA 1
ATOM 730 C C . PHE A 1 92 ? 2.341 6.068 0.566 1.00 98.50 92 PHE A C 1
ATOM 732 O O . PHE A 1 92 ? 3.259 5.965 -0.251 1.00 98.50 92 PHE A O 1
ATOM 739 N N . LEU A 1 93 ? 1.199 6.701 0.277 1.00 98.38 93 LEU A N 1
ATOM 740 C CA . LEU A 1 93 ? 0.920 7.260 -1.046 1.00 98.38 93 LEU A CA 1
ATOM 741 C C . LEU A 1 93 ? 1.997 8.251 -1.486 1.00 98.38 93 LEU A C 1
ATOM 743 O O . LEU A 1 93 ? 2.479 8.183 -2.617 1.00 98.38 93 LEU A O 1
ATOM 747 N N . LYS A 1 94 ? 2.414 9.151 -0.593 1.00 98.31 94 LYS A N 1
ATOM 748 C CA . LYS A 1 94 ? 3.442 10.156 -0.885 1.00 98.31 94 LYS A CA 1
ATOM 749 C C . LYS A 1 94 ? 4.767 9.515 -1.309 1.00 98.31 94 LYS A C 1
ATOM 751 O O . LYS A 1 94 ? 5.413 9.979 -2.254 1.00 98.31 94 LYS A O 1
ATOM 756 N N . GLU A 1 95 ? 5.190 8.461 -0.621 1.00 98.00 95 GLU A N 1
ATOM 757 C CA . GLU A 1 95 ? 6.426 7.737 -0.930 1.00 98.00 95 GLU A CA 1
ATOM 758 C C . GLU A 1 95 ? 6.313 6.914 -2.215 1.00 98.00 95 GLU A C 1
ATOM 760 O O . GLU A 1 95 ? 7.218 6.933 -3.061 1.00 98.00 95 GLU A O 1
ATOM 765 N N . GLN A 1 96 ? 5.187 6.226 -2.400 1.00 98.25 96 GLN A N 1
ATOM 766 C CA . GLN A 1 96 ? 4.932 5.406 -3.578 1.00 98.25 96 GLN A CA 1
ATOM 767 C C . GLN A 1 96 ? 4.801 6.254 -4.844 1.00 98.25 96 GLN A C 1
ATOM 769 O O . GLN A 1 96 ? 5.412 5.925 -5.858 1.00 98.25 96 GLN A O 1
ATOM 774 N N . GLU A 1 97 ? 4.093 7.385 -4.805 1.00 98.19 97 GLU A N 1
ATOM 775 C CA . GLU A 1 97 ? 3.973 8.304 -5.944 1.00 98.19 97 GLU A CA 1
ATOM 776 C C . GLU A 1 97 ? 5.339 8.887 -6.343 1.00 98.19 97 GLU A C 1
ATOM 778 O O . GLU A 1 97 ? 5.657 8.985 -7.535 1.00 98.19 97 GLU A O 1
ATOM 783 N N . LYS A 1 98 ? 6.204 9.186 -5.364 1.00 97.69 98 LYS A N 1
ATOM 784 C CA . LYS A 1 98 ? 7.601 9.563 -5.626 1.00 97.69 98 LYS A CA 1
ATOM 785 C C . LYS A 1 98 ? 8.375 8.419 -6.285 1.00 97.69 98 LYS A C 1
ATOM 787 O O . LYS A 1 98 ? 9.132 8.657 -7.228 1.00 97.69 98 LYS A O 1
ATOM 792 N N . THR A 1 99 ? 8.183 7.185 -5.829 1.00 97.06 99 THR A N 1
ATOM 793 C CA . THR A 1 99 ? 8.808 5.998 -6.430 1.00 97.06 99 THR A CA 1
ATOM 794 C C . THR A 1 99 ? 8.339 5.774 -7.864 1.00 97.06 99 THR A C 1
ATOM 796 O O . THR A 1 99 ? 9.172 5.587 -8.753 1.00 97.06 99 THR A O 1
ATOM 799 N N . VAL A 1 100 ? 7.038 5.892 -8.127 1.00 97.56 100 VAL A N 1
ATOM 800 C CA . VAL A 1 100 ? 6.455 5.831 -9.473 1.00 97.56 100 VAL A CA 1
ATOM 801 C C . VAL A 1 100 ? 7.074 6.894 -10.376 1.00 97.56 100 VAL A C 1
ATOM 803 O O . VAL A 1 100 ? 7.511 6.568 -11.479 1.00 97.56 100 VAL A O 1
ATOM 806 N N . TRP A 1 101 ? 7.191 8.141 -9.911 1.00 96.56 101 TRP A N 1
ATOM 807 C C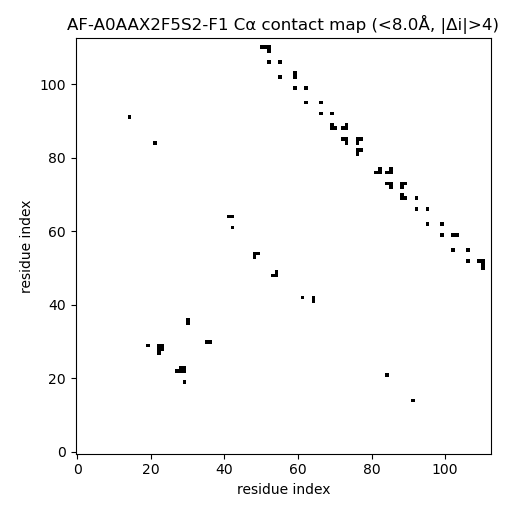A . TRP A 1 101 ? 7.854 9.206 -10.667 1.00 96.56 101 TRP A CA 1
ATOM 808 C C . TRP A 1 101 ? 9.301 8.841 -11.046 1.00 96.56 101 TRP A C 1
ATOM 810 O O . TRP A 1 101 ? 9.679 8.962 -12.215 1.00 96.56 101 TRP A O 1
ATOM 820 N N . MET A 1 102 ? 10.093 8.323 -10.099 1.00 94.38 102 MET A N 1
ATOM 821 C CA . MET A 1 102 ? 11.476 7.892 -10.353 1.00 94.38 102 MET A CA 1
ATOM 822 C C . MET A 1 102 ? 11.562 6.720 -11.349 1.00 94.38 102 MET A C 1
ATOM 824 O O . MET A 1 102 ? 12.421 6.713 -12.238 1.00 94.38 102 MET A O 1
ATOM 828 N N . LEU A 1 103 ? 10.663 5.736 -11.238 1.00 93.31 103 LEU A N 1
ATOM 829 C CA . LEU A 1 103 ? 10.594 4.585 -12.146 1.00 93.31 103 LEU A CA 1
ATOM 830 C C . LEU A 1 103 ? 10.201 5.004 -13.570 1.00 93.31 103 LEU A C 1
ATOM 832 O O . LEU A 1 103 ? 10.830 4.566 -14.535 1.00 93.31 103 LEU A O 1
ATOM 836 N N . VAL A 1 104 ? 9.217 5.899 -13.716 1.00 93.19 104 VAL A N 1
ATOM 837 C CA . VAL A 1 104 ? 8.816 6.459 -15.018 1.00 93.19 104 VAL A CA 1
ATOM 838 C C . VAL A 1 104 ? 9.962 7.244 -15.655 1.00 93.19 104 VAL A C 1
ATOM 840 O O . VAL A 1 104 ? 10.214 7.081 -16.849 1.00 93.19 104 VAL A O 1
ATOM 843 N N . ALA A 1 105 ? 10.700 8.039 -14.873 1.00 89.94 105 ALA A N 1
ATOM 844 C CA . ALA A 1 105 ? 11.868 8.761 -15.374 1.00 89.94 105 ALA A CA 1
ATOM 845 C C . ALA A 1 105 ? 12.956 7.798 -15.885 1.00 89.94 105 ALA A C 1
ATOM 847 O O . ALA A 1 105 ? 13.552 8.036 -16.936 1.00 89.94 105 ALA A O 1
ATOM 848 N N . THR A 1 106 ? 13.158 6.670 -15.200 1.00 80.44 106 THR A N 1
ATOM 849 C CA . THR A 1 106 ? 14.166 5.657 -15.557 1.00 80.44 106 THR A CA 1
ATOM 850 C C . THR A 1 106 ? 13.759 4.818 -16.776 1.00 80.44 106 THR A C 1
ATOM 852 O O . THR A 1 106 ? 14.614 4.450 -17.578 1.00 80.44 106 THR A O 1
ATOM 855 N N . LYS A 1 107 ? 12.455 4.578 -16.991 1.00 68.00 107 LYS A N 1
ATOM 856 C CA . LYS A 1 107 ? 11.903 3.847 -18.155 1.00 68.00 107 LYS A CA 1
ATOM 857 C C . LYS A 1 107 ? 12.283 4.465 -19.514 1.00 68.00 107 LYS A C 1
ATOM 859 O O . LYS A 1 107 ? 12.157 3.804 -20.544 1.00 68.00 107 LYS A O 1
ATOM 864 N N . SER A 1 108 ? 12.764 5.709 -19.526 1.00 56.03 108 SER A N 1
ATOM 865 C CA . SER A 1 108 ? 13.273 6.393 -20.720 1.00 56.03 108 SER A CA 1
ATOM 866 C C . SER A 1 108 ? 14.662 5.919 -21.193 1.00 56.03 108 SER A C 1
ATOM 868 O O . SER A 1 108 ? 15.067 6.284 -22.295 1.00 56.03 108 SER A O 1
ATOM 870 N N . GLN A 1 109 ? 15.376 5.082 -20.425 1.00 54.22 109 GLN A N 1
ATOM 871 C CA . GLN A 1 109 ? 16.684 4.525 -20.802 1.00 54.22 109 GLN A CA 1
ATOM 872 C C . GLN A 1 109 ? 16.589 3.023 -21.147 1.00 54.22 109 GLN A C 1
ATOM 874 O O . GLN A 1 109 ? 15.920 2.242 -20.477 1.00 54.22 109 GLN A O 1
ATOM 879 N N . SER A 1 110 ? 17.202 2.651 -22.273 1.00 51.47 110 SER A N 1
ATOM 880 C CA . SER A 1 110 ? 16.907 1.485 -23.119 1.00 51.47 110 SER A CA 1
ATOM 881 C C . SER A 1 110 ? 17.101 0.097 -22.495 1.00 51.47 110 SER A C 1
ATOM 883 O O . SER A 1 110 ? 18.056 -0.130 -21.756 1.00 51.47 110 SER A O 1
ATOM 885 N N . CYS A 1 111 ? 16.333 -0.884 -22.982 1.00 48.88 111 CYS A N 1
ATOM 886 C CA . CYS A 1 111 ? 16.893 -2.217 -23.227 1.00 48.88 111 CYS A CA 1
ATOM 887 C C . CYS A 1 111 ? 17.529 -2.190 -24.619 1.00 48.88 111 CYS A C 1
ATOM 889 O O . CYS A 1 111 ? 16.843 -1.835 -25.577 1.00 48.88 111 CYS A O 1
ATOM 891 N N . ALA A 1 112 ? 18.825 -2.485 -24.712 1.00 51.12 112 ALA A N 1
ATOM 892 C CA . ALA A 1 112 ? 19.434 -2.825 -25.991 1.00 51.12 112 ALA A CA 1
ATOM 893 C C . ALA A 1 112 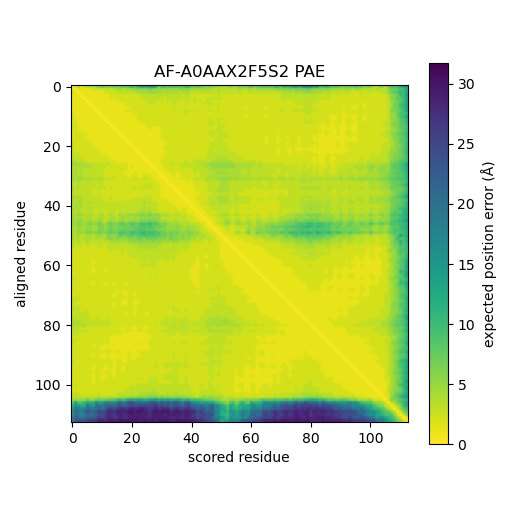? 18.861 -4.173 -26.466 1.00 51.12 112 ALA A C 1
ATOM 895 O O . ALA A 1 112 ? 18.604 -5.044 -25.629 1.00 51.12 112 ALA A O 1
ATOM 896 N N . GLU A 1 113 ? 18.622 -4.280 -27.774 1.00 38.94 113 GLU A N 1
ATOM 897 C CA . GLU A 1 113 ? 18.397 -5.548 -28.486 1.00 38.94 113 GLU A CA 1
ATOM 898 C C . GLU A 1 113 ? 19.619 -6.470 -28.381 1.00 38.94 113 GLU A C 1
ATOM 900 O O . GLU A 1 113 ? 20.759 -5.943 -28.384 1.00 38.94 113 GLU A O 1
#

InterPro domains:
  IPR002177 DNA-binding protein Dps [PIRSF005900] (1-108)
  IPR002177 DNA-binding protein Dps [PR01346] (14-30)
  IPR002177 DNA-binding protein Dps [PR01346] (85-103)
  IPR002177 DNA-binding protein Dps [PTHR42932] (1-109)
  IPR002177 DNA-binding protein Dps [cd01043] (2-106)
  IPR008331 Ferritin/DPS domain [PF00210] (1-105)
  IPR009078 Ferritin-like superfamily [SSF47240] (1-105)
  IPR012347 Ferritin-like [G3DSA:1.20.1260.10] (1-106)
  IPR023188 DNA-binding protein Dps, conserved site [PS00819] (16-30)

Secondary structure (DSSP, 8-state):
-HHHHHHHHHHHHHHHHHHHHHHHHTT------HHHHHHH-SSPPP-----HHHHHHHHHHHHHHHHHHHHHHHHHHHHTT-HHHHHHHHHHHHHHHHHHHHHHHHTTSPPP-

Radius of gyration: 15.94 Å; Cα contacts (8 Å, |Δi|>4): 46; chains: 1; bounding box: 36×29×47 Å

Foldseek 3Di:
DVVVVVVVVVVVVVLVVVVQVVCVVVVHHDDDDPVVCVVPDPQDDDDDDPDPLVVLVSLLVVLVVLLVVLVVQLVVCVVVVNVVSNVSSVVVNVVSVVVSVVSVVVSVDDDDD

pLDDT: mean 93.14, std 11.23, range [38.94, 98.81]

Sequence (113 aa):
MHSKYEELYNDAAEKVDEVAERILQLGSTPESRFSEYLKVTEIKEADVVSCSKEAVNLLLDYYKTLIARERRIIELASDAHDDTTVSLVSDFLKEQEKTVWMLVATKSQSCAE

Mean predicted aligned error: 3.92 Å

Nearest PDB structures (foldseek):
  3iq1-assembly1_B  TM=9.759E-01  e=1.197E-06  Vibrio cholerae O1 biovar El Tor str. N16961
  1jig-assembly1_A  TM=9.735E-01  e=1.386E-05  Bacillus anthracis
  2d5k-assembly1_B  TM=9.498E-01  e=1.153E-05  Staphylococcus aureus subsp. aureus COL
  2chp-assembly1_A  TM=9.609E-01  e=1.566E-05  Bacillus subtilis subsp. subtilis str. 168
  1n1q-assembly1_A  TM=9.679E-01  e=8.182E-05  Brevibacillus brevis